Protein AF-A0A382RJP5-F1 (afdb_monomer_lite)

Secondary structure (DSSP, 8-state):
-HHHHHHT-SSEEEEP--HHHHHHHHHTT-S---HHHHHHHHH--EETTTEEEEEEEETTEEEEEEE---HHHHHHT---HHHHHHHHHHHHTT--HHHHHHHHHHHTT--

pLDDT: mean 91.59, std 6.39, range [63.31, 97.75]

Organism: NCBI:txid408172

Radius of gyration: 18.92 Å; chains: 1; bounding box: 41×28×48 Å

Structure (mmCIF, N/CA/C/O backbone):
data_AF-A0A382RJP5-F1
#
_entry.id   AF-A0A382RJP5-F1
#
loop_
_atom_site.group_PDB
_atom_site.id
_atom_site.type_symbol
_atom_site.label_atom_id
_atom_site.label_alt_id
_atom_site.label_comp_id
_atom_site.label_asym_id
_atom_site.label_entity_id
_atom_site.label_seq_id
_atom_site.pdbx_PDB_ins_code
_atom_site.Cartn_x
_atom_site.Cartn_y
_atom_site.Cartn_z
_atom_site.occupancy
_atom_site.B_iso_or_equiv
_atom_site.auth_seq_id
_atom_site.auth_comp_id
_atom_site.auth_asym_id
_atom_site.auth_atom_id
_atom_site.pdbx_PDB_model_num
ATOM 1 N N . THR A 1 1 ? 8.605 -1.442 21.366 1.00 63.31 1 THR A N 1
ATOM 2 C CA . THR A 1 1 ? 7.655 -2.498 20.938 1.00 63.31 1 THR A CA 1
ATOM 3 C C . THR A 1 1 ? 6.653 -1.892 19.969 1.00 63.31 1 THR A C 1
ATOM 5 O O . THR A 1 1 ? 6.350 -0.715 20.104 1.00 63.31 1 THR A O 1
ATOM 8 N N . GLY A 1 2 ? 6.127 -2.650 18.998 1.00 74.38 2 GLY A N 1
ATOM 9 C CA . GLY A 1 2 ? 5.172 -2.113 18.007 1.00 74.38 2 GLY A CA 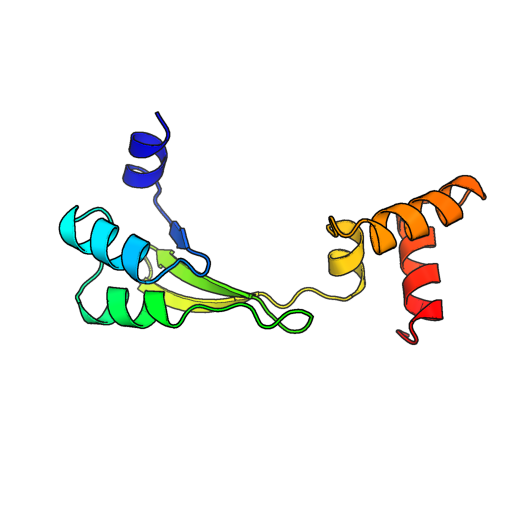1
ATOM 10 C C . GLY A 1 2 ? 3.864 -1.568 18.605 1.00 74.38 2 GLY A C 1
ATOM 11 O O . GLY A 1 2 ? 3.229 -0.702 18.016 1.00 74.38 2 GLY A O 1
ATOM 12 N N . LYS A 1 3 ? 3.499 -2.012 19.817 1.00 72.00 3 LYS A N 1
ATOM 13 C CA . LYS A 1 3 ? 2.306 -1.559 20.548 1.00 72.00 3 LYS A CA 1
ATOM 14 C C . LYS A 1 3 ? 2.317 -0.053 20.845 1.00 72.00 3 LYS A C 1
ATOM 16 O O . LYS A 1 3 ? 1.358 0.625 20.504 1.00 72.00 3 LYS A O 1
ATOM 21 N N . ALA A 1 4 ? 3.414 0.461 21.401 1.00 78.44 4 ALA A N 1
ATOM 22 C CA . ALA A 1 4 ? 3.527 1.880 21.742 1.00 78.44 4 ALA A CA 1
ATOM 23 C C . ALA A 1 4 ? 3.531 2.787 20.498 1.00 78.44 4 ALA A C 1
ATOM 25 O O . ALA A 1 4 ? 3.091 3.926 20.569 1.00 78.44 4 ALA A O 1
ATOM 26 N N . ILE A 1 5 ? 4.008 2.288 19.353 1.00 79.06 5 ILE A N 1
ATOM 27 C CA . ILE A 1 5 ? 3.999 3.045 18.092 1.00 79.06 5 ILE A CA 1
ATOM 28 C C . ILE A 1 5 ? 2.558 3.242 17.615 1.00 79.06 5 ILE A C 1
ATOM 30 O O . ILE A 1 5 ? 2.175 4.354 17.265 1.00 79.06 5 ILE A O 1
ATOM 34 N N . ALA A 1 6 ? 1.748 2.180 17.652 1.00 77.94 6 ALA A N 1
ATOM 35 C CA . ALA A 1 6 ? 0.346 2.261 17.264 1.00 77.94 6 ALA A CA 1
ATOM 36 C C . ALA A 1 6 ? -0.448 3.189 18.200 1.00 77.94 6 ALA A C 1
ATOM 38 O O . ALA A 1 6 ? -1.130 4.083 17.721 1.00 77.94 6 ALA A O 1
ATOM 39 N N . GLU A 1 7 ? -0.312 3.033 19.520 1.00 78.19 7 GLU A N 1
ATOM 40 C CA . GLU A 1 7 ? -1.080 3.814 20.508 1.00 78.19 7 GLU A CA 1
ATOM 41 C C . GLU A 1 7 ? -0.793 5.325 20.468 1.00 78.19 7 GLU A C 1
ATOM 43 O O . GLU A 1 7 ? -1.674 6.113 20.790 1.00 78.19 7 GLU A O 1
ATOM 48 N N . ASN A 1 8 ? 0.407 5.733 20.041 1.00 81.50 8 ASN A N 1
ATOM 49 C CA . ASN A 1 8 ? 0.803 7.145 19.958 1.00 81.50 8 ASN A CA 1
ATOM 50 C C . ASN A 1 8 ? 0.683 7.742 18.545 1.00 81.50 8 ASN A C 1
ATOM 52 O O . ASN A 1 8 ? 1.096 8.880 18.320 1.00 81.50 8 ASN A O 1
ATOM 56 N N . SER A 1 9 ? 0.177 6.988 17.568 1.00 86.38 9 SER A N 1
ATOM 57 C CA . SER A 1 9 ? 0.031 7.493 16.201 1.00 86.38 9 SER A CA 1
ATOM 58 C C . SER A 1 9 ? -1.160 8.447 16.104 1.00 86.38 9 SER A C 1
ATOM 60 O O . SER A 1 9 ? -2.293 8.042 16.348 1.00 86.38 9 SER A O 1
ATOM 62 N N . ALA A 1 10 ? -0.914 9.693 15.686 1.00 86.69 10 ALA A N 1
ATOM 63 C CA . ALA A 1 10 ? -1.966 10.698 15.489 1.00 86.69 10 ALA A CA 1
ATOM 64 C C . ALA A 1 10 ? -2.972 10.305 14.392 1.00 86.69 10 ALA A C 1
ATOM 66 O O . ALA A 1 10 ? -4.145 10.655 14.462 1.00 86.69 10 ALA A O 1
ATOM 67 N N . ASN A 1 11 ? -2.513 9.553 13.386 1.00 91.31 11 ASN A N 1
ATOM 68 C CA . ASN A 1 11 ? -3.346 9.039 12.307 1.00 91.31 11 ASN A CA 1
ATOM 69 C C . ASN A 1 11 ? -3.099 7.540 12.120 1.00 91.31 11 ASN A C 1
ATOM 71 O O . ASN A 1 11 ? -1.948 7.100 12.083 1.00 91.31 11 ASN A O 1
ATOM 75 N N . MET A 1 12 ? -4.167 6.765 11.939 1.00 92.44 12 MET A N 1
ATOM 76 C CA . MET A 1 12 ? -4.098 5.340 11.612 1.00 92.44 12 MET A CA 1
ATOM 77 C C . MET A 1 12 ? -4.693 5.073 10.231 1.00 92.44 12 MET A C 1
ATOM 79 O O . MET A 1 12 ? -5.760 5.578 9.890 1.00 92.44 12 MET A O 1
ATOM 83 N N . TYR A 1 13 ? -4.001 4.234 9.465 1.00 94.44 13 TYR A N 1
ATOM 84 C CA . TYR A 1 13 ? -4.363 3.827 8.110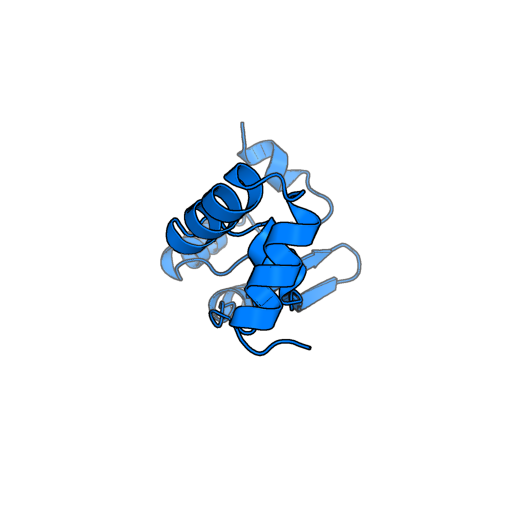 1.00 94.44 13 TYR A CA 1
ATOM 85 C C . TYR A 1 13 ? -4.429 2.302 8.087 1.00 94.44 13 TYR A C 1
ATOM 87 O O . TYR A 1 13 ? -3.400 1.626 8.056 1.00 94.44 13 TYR A O 1
ATOM 95 N N . LEU A 1 14 ? -5.636 1.753 8.184 1.00 93.88 14 LEU A N 1
ATOM 96 C CA . LEU A 1 14 ? -5.857 0.324 8.369 1.00 93.88 14 LEU A CA 1
ATOM 97 C C . LEU A 1 14 ? -6.302 -0.308 7.048 1.00 93.88 14 LEU A C 1
ATOM 99 O O . LEU A 1 14 ? -7.340 0.045 6.491 1.00 93.88 14 LEU A O 1
ATOM 103 N N . LEU A 1 15 ? -5.508 -1.256 6.555 1.00 94.50 15 LEU A N 1
ATOM 104 C CA . LEU A 1 15 ? -5.872 -2.108 5.422 1.00 94.50 15 LEU A CA 1
ATOM 105 C C . LEU A 1 15 ? -6.763 -3.260 5.892 1.00 94.50 15 LEU A C 1
ATOM 107 O O . LEU A 1 15 ? -6.771 -3.587 7.080 1.00 94.50 15 LEU A O 1
ATOM 111 N N . GLY A 1 16 ? -7.450 -3.916 4.956 1.00 92.31 16 GLY A N 1
ATOM 112 C CA . GLY A 1 16 ? -8.327 -5.052 5.248 1.00 92.31 16 GLY A CA 1
ATOM 113 C C . GLY A 1 16 ? -7.655 -6.113 6.126 1.00 92.31 16 GLY A C 1
ATOM 114 O O . GLY A 1 16 ? -6.556 -6.582 5.827 1.00 92.31 16 GLY A O 1
ATOM 115 N N . GLN A 1 17 ? -8.319 -6.473 7.224 1.00 92.19 17 GLN A N 1
ATOM 116 C CA . GLN A 1 17 ? -7.881 -7.495 8.177 1.00 92.19 17 GLN A CA 1
ATOM 117 C C . GLN A 1 17 ? -8.929 -8.605 8.268 1.00 92.19 17 GLN A C 1
ATOM 119 O O . GLN A 1 17 ? -10.101 -8.402 7.955 1.00 92.19 17 GLN A O 1
ATOM 124 N N . LYS A 1 18 ? -8.525 -9.781 8.756 1.00 93.69 18 LYS A N 1
ATOM 125 C CA . LYS A 1 18 ? -9.473 -10.859 9.063 1.00 93.69 18 LYS A CA 1
ATOM 126 C C . LYS A 1 18 ? -10.459 -10.416 10.148 1.00 93.69 18 LYS A C 1
ATOM 128 O O . LYS A 1 18 ? -10.072 -9.734 11.101 1.00 93.69 18 LYS A O 1
ATOM 133 N N . ALA A 1 19 ? -11.716 -10.844 10.039 1.00 91.94 19 ALA A N 1
ATOM 134 C CA . ALA A 1 19 ? -12.768 -10.466 10.983 1.00 91.94 19 ALA A CA 1
ATOM 135 C C . ALA A 1 19 ? -12.429 -10.868 12.429 1.00 91.94 19 ALA A C 1
ATOM 137 O O . ALA A 1 19 ? -12.712 -10.118 13.363 1.00 91.94 19 ALA A O 1
ATOM 138 N N . GLU A 1 20 ? -11.761 -12.008 12.627 1.00 92.81 20 GLU A N 1
ATOM 139 C CA . GLU A 1 20 ? -11.311 -12.476 13.940 1.00 92.81 20 GLU A CA 1
ATOM 140 C C . GLU A 1 20 ? -10.280 -11.524 14.558 1.00 92.81 20 GLU A C 1
ATOM 142 O O . GLU A 1 20 ? -10.360 -11.211 15.746 1.00 92.81 20 GLU A O 1
ATOM 147 N N . THR A 1 21 ? -9.352 -11.004 13.747 1.00 92.31 21 THR A N 1
ATOM 148 C CA . THR A 1 21 ? -8.363 -10.005 14.176 1.00 92.31 21 THR A CA 1
ATOM 149 C C . THR A 1 21 ? -9.049 -8.710 14.600 1.00 92.31 21 THR A C 1
ATOM 151 O O . THR A 1 21 ? -8.712 -8.143 15.637 1.00 92.31 21 THR A O 1
ATOM 154 N N . ILE A 1 22 ? -10.054 -8.266 13.844 1.00 92.19 22 ILE A N 1
ATOM 155 C CA . ILE A 1 22 ? -10.823 -7.056 14.160 1.00 92.19 22 ILE A CA 1
ATOM 156 C C . ILE A 1 22 ? -11.610 -7.237 15.466 1.00 92.19 22 ILE A C 1
ATOM 158 O O . ILE A 1 22 ? -11.602 -6.353 16.322 1.00 92.19 22 ILE A O 1
ATOM 162 N N . ASN A 1 23 ? -12.234 -8.399 15.668 1.00 92.44 23 ASN A N 1
ATOM 163 C CA . ASN A 1 23 ? -12.958 -8.709 16.902 1.00 92.44 23 ASN A CA 1
ATOM 164 C C . ASN A 1 23 ? -12.022 -8.769 18.124 1.00 92.44 23 ASN A C 1
ATOM 166 O O . ASN A 1 23 ? -12.389 -8.294 19.200 1.00 92.44 23 ASN A O 1
ATOM 170 N N . ALA A 1 24 ? -10.805 -9.299 17.965 1.00 91.00 24 ALA A N 1
ATOM 171 C CA . ALA A 1 24 ? -9.789 -9.268 19.016 1.00 91.00 24 ALA A CA 1
ATOM 172 C C . ALA A 1 24 ? -9.388 -7.824 19.367 1.00 91.00 24 ALA A C 1
ATOM 174 O O . ALA A 1 24 ? -9.399 -7.455 20.540 1.00 91.00 24 ALA A O 1
ATOM 175 N N . LEU A 1 25 ? -9.145 -6.974 18.361 1.00 88.19 25 LEU A N 1
ATOM 176 C CA . LEU A 1 25 ? -8.848 -5.548 18.560 1.00 88.19 25 LEU A CA 1
ATOM 177 C C . LEU A 1 25 ? -9.998 -4.789 19.242 1.00 88.19 25 LEU A C 1
ATOM 179 O O . LEU A 1 25 ? -9.732 -3.892 20.043 1.00 88.19 25 LEU A O 1
ATOM 183 N N . LYS A 1 26 ? -11.258 -5.153 18.949 1.00 90.06 26 LYS A N 1
ATOM 184 C CA . LYS A 1 26 ? -12.458 -4.627 19.630 1.00 90.06 26 LYS A CA 1
ATOM 185 C C . LYS A 1 26 ? -12.465 -5.002 21.107 1.00 90.06 26 LYS A C 1
ATOM 187 O O . LYS A 1 26 ? -12.659 -4.137 21.953 1.00 90.06 26 LYS A O 1
ATOM 192 N N . LYS A 1 27 ? -12.199 -6.270 21.428 1.00 88.94 27 LYS A N 1
ATOM 193 C CA . LYS A 1 27 ? -12.149 -6.756 22.815 1.00 88.94 27 LYS A CA 1
ATOM 194 C C . LYS A 1 27 ? -11.011 -6.122 23.618 1.00 88.94 27 LYS A C 1
ATOM 196 O O . LYS A 1 27 ? -11.184 -5.842 24.798 1.00 88.94 27 LYS A O 1
ATOM 201 N N . GLU A 1 28 ? -9.860 -5.905 22.987 1.00 86.25 28 GLU A N 1
ATOM 202 C CA . GLU A 1 28 ? -8.700 -5.268 23.619 1.00 86.25 28 GLU A CA 1
ATOM 203 C C . GLU A 1 28 ? -8.845 -3.739 23.747 1.00 86.25 28 GLU A C 1
ATOM 205 O O . GLU A 1 28 ? -8.011 -3.115 24.398 1.00 86.25 28 GLU A O 1
ATOM 210 N N . GLY A 1 29 ? -9.869 -3.128 23.134 1.00 82.00 29 GLY A N 1
ATOM 211 C CA . GLY A 1 29 ? -10.094 -1.679 23.179 1.00 82.00 29 GLY A CA 1
ATOM 212 C C . GLY A 1 29 ? -8.972 -0.868 22.524 1.00 82.00 29 GLY A C 1
ATOM 213 O O . GLY A 1 29 ? -8.668 0.236 22.963 1.00 82.00 29 GLY A O 1
ATOM 214 N N . ARG A 1 30 ? -8.305 -1.433 21.509 1.00 79.50 30 ARG A N 1
ATOM 215 C CA . ARG A 1 30 ? -7.053 -0.874 20.958 1.00 79.50 30 ARG A CA 1
ATOM 216 C C . ARG A 1 30 ? -7.232 0.155 19.857 1.00 79.50 30 ARG A C 1
ATOM 218 O O . ARG A 1 30 ? -6.248 0.771 19.460 1.00 79.50 30 ARG A O 1
ATOM 225 N N . LEU A 1 31 ? -8.448 0.313 19.349 1.00 84.38 31 LEU A N 1
ATOM 226 C CA . LEU A 1 31 ? -8.773 1.342 18.371 1.00 84.38 31 LEU A CA 1
ATOM 227 C C . LEU A 1 31 ? -9.836 2.262 18.974 1.00 84.38 31 LEU A C 1
ATOM 229 O O . LEU A 1 31 ? -10.783 1.761 19.584 1.00 84.38 31 LEU A O 1
ATOM 233 N N . PRO A 1 32 ? -9.721 3.587 18.790 1.00 84.75 32 PRO A N 1
ATOM 234 C CA . PRO A 1 32 ? -10.712 4.549 19.261 1.00 84.75 32 PRO A CA 1
ATOM 235 C C . PRO A 1 32 ? -11.943 4.552 18.334 1.00 84.75 32 PRO A C 1
ATOM 237 O O . PRO A 1 32 ? -12.271 5.556 17.710 1.00 84.75 32 PRO A O 1
ATOM 240 N N . LEU A 1 33 ? -12.603 3.400 18.189 1.00 86.81 33 LEU A N 1
ATOM 241 C CA . LEU A 1 33 ? -13.750 3.196 17.304 1.00 86.81 33 LEU A CA 1
ATOM 242 C C . LEU A 1 33 ? -14.994 2.799 18.099 1.00 86.81 33 LEU A C 1
ATOM 244 O O . LEU A 1 33 ? -14.938 1.969 19.004 1.00 86.81 33 LEU A O 1
ATOM 248 N N . GLY A 1 34 ? -16.142 3.350 17.705 1.00 88.38 34 GLY A N 1
ATOM 249 C CA . GLY A 1 34 ? -17.445 2.830 18.117 1.00 88.38 34 GLY A CA 1
ATOM 250 C C . GLY A 1 34 ? -17.782 1.513 17.411 1.00 88.38 34 GLY A C 1
ATOM 251 O O . GLY A 1 34 ? -17.093 1.088 16.482 1.00 88.38 34 GLY A O 1
ATOM 252 N N . GLU A 1 35 ? -18.884 0.878 17.809 1.00 88.25 35 GLU A N 1
ATOM 253 C CA . GLU A 1 35 ? -19.311 -0.415 17.256 1.00 88.25 35 GLU A CA 1
ATOM 254 C C . GLU A 1 35 ? -19.460 -0.402 15.728 1.00 88.25 35 GLU A C 1
ATOM 256 O O . GLU A 1 35 ? -18.899 -1.265 15.057 1.00 88.25 35 GLU A O 1
ATOM 261 N N . GLY A 1 36 ? -20.110 0.625 15.172 1.00 90.19 36 GLY A N 1
ATOM 262 C CA . GLY A 1 36 ? -20.238 0.776 13.720 1.00 90.19 36 GLY A CA 1
ATOM 263 C C . GLY A 1 36 ? -18.892 0.911 13.001 1.00 90.19 36 GLY A C 1
ATOM 264 O O . GLY A 1 36 ? -18.733 0.383 11.907 1.00 90.19 36 GLY A O 1
ATOM 265 N N . GLY A 1 37 ? -17.892 1.546 13.626 1.00 91.88 37 GLY A N 1
ATOM 266 C CA . GLY A 1 37 ? -16.549 1.686 13.052 1.00 91.88 37 GLY A CA 1
ATOM 267 C C . GLY A 1 37 ? -15.840 0.342 12.884 1.00 91.88 37 GLY A C 1
ATOM 268 O O . GLY A 1 37 ? -15.210 0.101 11.857 1.00 91.88 37 GLY A O 1
ATOM 269 N N . TYR A 1 38 ? -16.000 -0.566 13.852 1.00 93.62 38 TYR A N 1
ATOM 270 C CA . TYR A 1 38 ? -15.488 -1.933 13.736 1.00 93.62 38 TYR A CA 1
ATOM 271 C C . TYR A 1 38 ? -16.196 -2.733 12.639 1.00 93.62 38 TYR A C 1
ATOM 273 O O . TYR A 1 38 ? -15.537 -3.505 11.945 1.00 93.62 38 TYR A O 1
ATOM 281 N N . GLU A 1 39 ? -17.506 -2.549 12.454 1.00 94.38 39 GLU A N 1
ATOM 282 C CA . GLU A 1 39 ? -18.232 -3.207 11.360 1.00 94.38 39 GLU A CA 1
ATOM 283 C C . GLU A 1 39 ? -17.802 -2.673 9.988 1.00 94.38 39 GLU A C 1
ATOM 285 O O . GLU A 1 39 ? -17.548 -3.469 9.089 1.00 94.38 39 GLU A O 1
ATOM 290 N N . TYR A 1 40 ? -17.594 -1.361 9.839 1.00 94.38 40 TYR A N 1
ATOM 291 C CA . TYR A 1 40 ? -17.012 -0.796 8.617 1.00 94.38 40 TYR A CA 1
ATOM 292 C C . TYR A 1 40 ? -15.587 -1.296 8.361 1.00 94.38 40 TYR A C 1
ATOM 294 O O . TYR A 1 40 ? -15.244 -1.631 7.232 1.00 94.38 40 TYR A O 1
ATOM 302 N N . LEU A 1 41 ? -14.746 -1.413 9.392 1.00 94.88 41 LEU A N 1
ATOM 303 C CA . LEU A 1 41 ? -13.393 -1.947 9.222 1.00 94.88 41 LEU A CA 1
ATOM 304 C C . LEU A 1 41 ? -13.402 -3.384 8.666 1.00 94.88 41 LEU A C 1
ATOM 306 O O . LEU A 1 41 ? -12.509 -3.745 7.902 1.00 94.88 41 LEU A O 1
ATOM 310 N N . LYS A 1 42 ? -14.423 -4.193 8.988 1.00 95.25 42 LYS A N 1
ATOM 311 C CA . LYS A 1 42 ? -14.585 -5.548 8.428 1.00 95.25 42 LYS A CA 1
ATOM 312 C C . LYS A 1 42 ? -14.929 -5.552 6.938 1.00 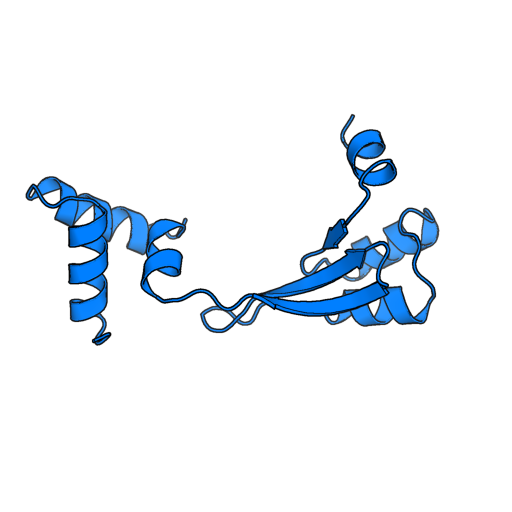95.25 42 LYS A C 1
ATOM 314 O O . LYS A 1 42 ? -14.702 -6.569 6.290 1.00 95.25 42 LYS A O 1
ATOM 319 N N . THR A 1 43 ? -15.466 -4.460 6.388 1.00 95.94 43 THR A N 1
ATOM 320 C CA . THR A 1 43 ? -15.809 -4.377 4.957 1.00 95.94 43 THR A CA 1
ATOM 321 C C . THR A 1 43 ? -14.636 -3.945 4.082 1.00 95.94 43 THR A C 1
ATOM 323 O O . THR A 1 43 ? -14.719 -4.059 2.860 1.00 95.94 43 THR A O 1
ATOM 326 N N . VAL A 1 44 ? -13.556 -3.436 4.681 1.00 97.44 44 VAL A N 1
ATOM 327 C CA . VAL A 1 44 ? -12.378 -2.939 3.960 1.00 97.44 44 VAL A CA 1
ATOM 328 C C . VAL A 1 44 ? -11.731 -4.078 3.187 1.00 97.44 44 VAL A C 1
ATOM 330 O O . VAL A 1 44 ? -11.271 -5.064 3.767 1.00 97.44 44 VAL A O 1
ATOM 333 N N . HIS A 1 45 ? -11.650 -3.925 1.870 1.00 95.62 45 HIS A N 1
ATOM 334 C CA . HIS A 1 45 ? -11.096 -4.946 0.991 1.00 95.62 45 HIS A CA 1
ATOM 335 C C . HIS A 1 45 ? -10.212 -4.345 -0.104 1.00 95.62 45 HIS A C 1
ATOM 337 O O . HIS A 1 45 ? -10.165 -3.142 -0.349 1.00 95.62 45 HIS A O 1
ATOM 343 N N . THR A 1 46 ? -9.459 -5.211 -0.774 1.00 94.25 46 THR A N 1
ATOM 344 C CA . THR A 1 46 ? -8.711 -4.849 -1.979 1.00 94.25 46 THR A CA 1
ATOM 345 C C . THR A 1 46 ? -9.325 -5.567 -3.164 1.00 94.25 46 THR A C 1
ATOM 347 O O . THR A 1 46 ? -9.493 -6.785 -3.130 1.00 94.25 46 THR A O 1
ATOM 350 N N . VAL A 1 47 ? -9.618 -4.815 -4.221 1.00 92.62 47 VAL A N 1
ATOM 351 C CA . VAL A 1 47 ? -9.964 -5.369 -5.528 1.00 92.62 47 VAL A CA 1
ATOM 352 C C . VAL A 1 47 ? -8.693 -5.352 -6.364 1.00 92.62 47 VAL A C 1
ATOM 354 O O . VAL A 1 47 ? -8.268 -4.303 -6.856 1.00 92.62 47 VAL A O 1
ATOM 357 N N . THR A 1 48 ? -8.048 -6.514 -6.481 1.00 85.06 48 THR A N 1
ATOM 358 C CA . THR A 1 48 ? -6.761 -6.659 -7.169 1.00 85.06 48 THR A CA 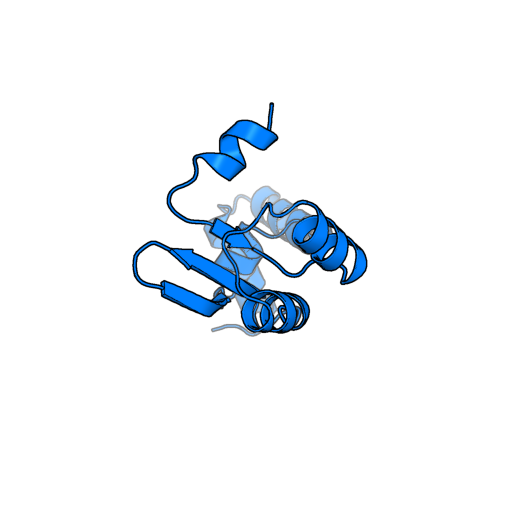1
ATOM 359 C C . THR A 1 48 ? -6.813 -6.054 -8.570 1.00 85.06 48 THR A C 1
ATOM 361 O O . THR A 1 48 ? -7.694 -6.366 -9.364 1.00 85.06 48 THR A O 1
ATOM 364 N N . GLY A 1 49 ? -5.860 -5.170 -8.866 1.00 82.69 49 GLY A N 1
ATOM 365 C CA . GLY A 1 49 ? -5.772 -4.475 -10.151 1.00 82.69 49 GLY A CA 1
ATOM 366 C C . GLY A 1 49 ? -6.616 -3.202 -10.252 1.00 82.69 49 GLY A C 1
ATOM 367 O O . GLY A 1 49 ? -6.305 -2.367 -11.099 1.00 82.69 49 GLY A O 1
ATOM 368 N N . VAL A 1 50 ? -7.591 -2.985 -9.363 1.00 89.75 50 VAL A N 1
ATOM 369 C CA . VAL A 1 50 ? -8.488 -1.819 -9.403 1.00 89.75 50 VAL A CA 1
ATOM 370 C C . VAL A 1 50 ? -8.133 -0.818 -8.301 1.00 89.75 50 VAL A C 1
ATOM 372 O O . VAL A 1 50 ? -7.597 0.246 -8.607 1.00 89.75 50 VAL A O 1
ATOM 375 N N . TYR A 1 51 ? -8.364 -1.165 -7.031 1.00 93.88 51 TYR A N 1
ATOM 376 C CA . TYR A 1 51 ? -8.091 -0.303 -5.875 1.00 93.88 51 TYR A CA 1
ATOM 377 C C . TYR A 1 51 ? -7.851 -1.107 -4.591 1.00 93.88 51 TYR A C 1
ATOM 379 O O . TYR A 1 51 ? -8.297 -2.250 -4.461 1.00 93.88 51 TYR A O 1
ATOM 387 N N . SER A 1 52 ? -7.223 -0.468 -3.604 1.00 93.75 52 SER A N 1
ATOM 388 C CA . SER A 1 52 ? -7.195 -0.933 -2.212 1.00 93.75 52 SER A CA 1
ATOM 389 C C . SER A 1 52 ? -7.989 0.021 -1.331 1.00 93.75 52 SER A C 1
ATOM 391 O O . SER A 1 52 ? -7.755 1.226 -1.375 1.00 93.75 52 SER A O 1
ATOM 393 N N . GLU A 1 53 ? -8.919 -0.490 -0.529 1.00 97.56 53 GLU A N 1
ATOM 394 C CA . GLU A 1 53 ? -9.568 0.328 0.495 1.00 97.56 53 GLU A CA 1
ATOM 395 C C . GLU A 1 53 ? -8.672 0.488 1.724 1.00 97.56 53 GLU A C 1
ATOM 397 O O . GLU A 1 53 ? -7.952 -0.431 2.126 1.00 97.56 53 GLU A O 1
ATOM 402 N N . ILE A 1 54 ? -8.739 1.675 2.318 1.00 97.56 54 ILE A N 1
ATOM 403 C CA . ILE A 1 54 ? -8.027 2.047 3.535 1.00 97.56 54 ILE A CA 1
ATOM 404 C C . ILE A 1 54 ? -9.038 2.680 4.480 1.00 97.56 54 ILE A C 1
ATOM 406 O O . ILE A 1 54 ? -9.743 3.617 4.099 1.00 97.56 54 ILE A O 1
ATOM 410 N N . PHE A 1 55 ? -9.101 2.173 5.707 1.00 96.88 55 PHE A N 1
ATOM 411 C CA . PHE A 1 55 ? -9.850 2.804 6.783 1.00 96.88 55 PHE A CA 1
ATOM 412 C C . PHE A 1 55 ? -8.957 3.812 7.498 1.00 96.88 55 PHE A C 1
ATOM 414 O O . PHE A 1 55 ? -7.902 3.457 8.029 1.00 96.88 55 PHE A O 1
ATOM 421 N N . PHE A 1 56 ? -9.388 5.064 7.520 1.00 95.50 56 PHE A N 1
ATOM 422 C CA . PHE A 1 56 ? -8.670 6.164 8.139 1.00 95.50 56 PHE A CA 1
ATOM 423 C C . PHE A 1 56 ? -9.240 6.451 9.519 1.00 95.50 56 PHE A C 1
ATOM 425 O O . PHE A 1 56 ? -10.456 6.536 9.694 1.00 95.50 56 PHE A O 1
ATOM 432 N N . ILE A 1 57 ? -8.351 6.651 10.484 1.00 93.12 57 ILE A N 1
ATOM 433 C CA . ILE A 1 57 ? -8.661 7.257 11.775 1.00 93.12 57 ILE A CA 1
ATOM 434 C C . ILE A 1 57 ? -7.756 8.468 11.899 1.00 93.12 57 ILE A C 1
ATOM 436 O O . ILE A 1 57 ? -6.537 8.320 11.942 1.00 93.12 57 ILE A O 1
ATOM 440 N N . THR A 1 58 ? -8.349 9.654 11.906 1.00 92.81 58 THR A N 1
ATOM 441 C CA . THR A 1 58 ? -7.632 10.931 11.969 1.00 92.81 58 THR A CA 1
ATOM 442 C C . THR A 1 58 ? -8.353 11.876 12.922 1.00 92.81 58 THR A C 1
ATOM 444 O O . THR A 1 58 ? -9.521 11.654 13.249 1.00 92.81 58 THR A O 1
ATOM 447 N N . GLU A 1 59 ? -7.705 12.972 13.314 1.00 88.81 59 GLU A N 1
ATOM 448 C CA . GLU A 1 59 ? -8.349 14.031 14.110 1.00 88.81 59 GLU A CA 1
ATOM 449 C C . GLU A 1 59 ? -9.547 14.677 13.394 1.00 88.81 59 GLU A C 1
ATOM 451 O O . GLU A 1 59 ? -10.473 15.160 14.041 1.00 88.81 59 GLU A O 1
ATOM 456 N N . MET A 1 60 ? -9.566 14.653 12.056 1.00 89.94 60 MET A N 1
ATOM 457 C CA . MET A 1 60 ? -10.663 15.204 11.251 1.00 89.94 60 MET A CA 1
ATOM 458 C C . MET A 1 60 ? -11.845 14.238 11.092 1.00 89.94 60 MET A C 1
ATOM 460 O O . MET A 1 60 ? -12.887 14.627 10.564 1.00 89.94 60 MET A O 1
ATOM 464 N N . GLY A 1 61 ? -11.700 12.983 11.522 1.00 89.75 61 GLY A N 1
ATOM 465 C CA . GLY A 1 61 ? -12.747 11.974 11.441 1.00 89.75 61 GLY A CA 1
ATOM 466 C C . GLY A 1 61 ? -12.254 10.609 10.975 1.00 89.75 61 GLY A C 1
ATOM 467 O O . GLY A 1 61 ? -11.053 10.347 10.838 1.00 89.75 61 GLY A O 1
ATOM 468 N N . THR A 1 62 ? -13.226 9.728 10.735 1.00 93.25 62 THR A N 1
ATOM 469 C CA . THR A 1 62 ? -12.997 8.344 10.306 1.00 93.25 62 THR A CA 1
ATOM 470 C C . THR A 1 62 ? -13.776 8.028 9.036 1.00 93.25 62 THR A C 1
ATOM 472 O O . THR A 1 62 ? -14.856 8.578 8.820 1.00 93.25 62 THR A O 1
ATOM 475 N N . GLY A 1 63 ? -13.241 7.147 8.193 1.00 94.62 63 GLY A N 1
ATOM 476 C CA . GLY A 1 63 ? -13.906 6.751 6.953 1.00 94.62 63 GLY A CA 1
ATOM 477 C C . GLY A 1 63 ? -13.100 5.758 6.128 1.00 94.62 63 GLY A C 1
ATOM 478 O O . GLY A 1 63 ? -11.970 5.425 6.475 1.00 94.62 63 GLY A O 1
ATOM 479 N N . ILE A 1 64 ? -13.684 5.296 5.022 1.00 96.94 64 ILE A N 1
ATOM 480 C CA . ILE A 1 64 ? -13.027 4.409 4.056 1.00 96.94 64 ILE A CA 1
ATOM 481 C C . ILE A 1 64 ? -12.780 5.189 2.771 1.00 96.94 64 ILE A C 1
ATOM 483 O O . ILE A 1 64 ? -13.693 5.812 2.234 1.00 96.94 64 ILE A O 1
ATOM 487 N N . GLY A 1 65 ? -11.561 5.119 2.251 1.00 96.56 65 GLY A N 1
ATOM 488 C CA . GLY A 1 65 ? -11.241 5.623 0.917 1.00 96.56 65 GLY A CA 1
ATOM 489 C C . GLY A 1 65 ? -10.492 4.595 0.097 1.00 96.56 65 GLY A C 1
ATOM 490 O O . GLY A 1 65 ? -10.010 3.587 0.610 1.00 96.56 65 GLY A O 1
ATOM 491 N N . ARG A 1 66 ? -10.426 4.854 -1.207 1.00 96.75 66 ARG A N 1
ATOM 492 C CA . ARG A 1 66 ? -9.842 3.950 -2.195 1.00 96.75 66 ARG A CA 1
ATOM 493 C C . ARG A 1 66 ? -8.526 4.517 -2.695 1.00 96.75 66 ARG A C 1
ATOM 495 O O . ARG A 1 66 ? -8.499 5.588 -3.294 1.00 96.75 66 ARG A O 1
ATOM 502 N N . LEU A 1 67 ? -7.452 3.770 -2.480 1.00 94.19 67 LEU A N 1
ATOM 503 C CA . LEU A 1 67 ? -6.167 4.011 -3.109 1.00 94.19 67 LEU A CA 1
ATOM 504 C C . LEU A 1 67 ? -6.189 3.399 -4.512 1.00 94.19 67 LEU A C 1
ATOM 506 O O . LEU A 1 67 ? -6.179 2.175 -4.671 1.00 94.19 67 LEU A O 1
ATOM 510 N N . ILE A 1 68 ? -6.228 4.268 -5.519 1.00 94.00 68 ILE A N 1
ATOM 511 C CA . ILE A 1 68 ? -6.086 3.910 -6.929 1.00 94.00 68 ILE A CA 1
ATOM 512 C C . ILE A 1 68 ? -4.682 4.327 -7.350 1.00 94.00 68 ILE A C 1
ATOM 514 O O . ILE A 1 68 ? -4.312 5.490 -7.227 1.00 94.00 68 ILE A O 1
ATOM 518 N N . VAL A 1 69 ? -3.908 3.359 -7.829 1.00 90.75 69 VAL A N 1
ATOM 519 C CA . VAL A 1 69 ? -2.537 3.571 -8.299 1.00 90.75 69 VAL A CA 1
ATOM 520 C C . VAL A 1 69 ? -2.536 3.446 -9.817 1.00 90.75 69 VAL A C 1
ATOM 522 O O . VAL A 1 69 ? -3.136 2.509 -10.362 1.00 90.75 69 VAL A O 1
ATOM 525 N N . ASP A 1 70 ? -1.890 4.383 -10.501 1.00 92.31 70 ASP A N 1
ATOM 526 C CA . ASP A 1 70 ? -1.732 4.329 -11.949 1.00 92.31 70 ASP A CA 1
ATOM 527 C C . ASP A 1 70 ? -0.854 3.131 -12.376 1.00 92.31 70 ASP A C 1
ATOM 529 O O . ASP A 1 70 ? -0.117 2.558 -11.563 1.00 92.31 70 ASP A O 1
ATOM 533 N N . PRO A 1 71 ? -0.938 2.706 -13.647 1.00 92.50 71 PRO A N 1
ATOM 534 C CA . PRO A 1 71 ? -0.220 1.531 -14.136 1.00 92.50 71 PRO A CA 1
ATOM 535 C C . PRO A 1 71 ? 1.302 1.595 -13.942 1.00 92.50 71 PRO A C 1
ATOM 537 O O . PRO A 1 71 ? 1.919 0.569 -13.648 1.00 92.50 71 PRO A O 1
ATOM 540 N N . PHE A 1 72 ? 1.904 2.783 -14.054 1.00 94.88 72 PHE A N 1
ATOM 541 C CA . PHE A 1 72 ? 3.345 2.960 -13.890 1.00 94.88 72 PHE A CA 1
ATOM 542 C C . PHE A 1 72 ? 3.765 2.706 -12.446 1.00 94.88 72 PHE A C 1
ATOM 544 O O . PHE A 1 72 ? 4.614 1.850 -12.191 1.00 94.88 72 PHE A O 1
ATOM 551 N N . HIS A 1 73 ? 3.129 3.373 -11.482 1.00 93.00 73 HIS A N 1
ATOM 552 C CA . HIS A 1 73 ? 3.455 3.175 -10.069 1.00 93.00 73 HIS A CA 1
ATOM 553 C C . HIS A 1 73 ? 3.090 1.768 -9.578 1.00 93.00 73 HIS A C 1
ATOM 555 O O . HIS A 1 73 ? 3.783 1.224 -8.716 1.00 93.00 73 HIS A O 1
ATOM 561 N N . LYS A 1 74 ? 2.063 1.128 -10.162 1.00 91.06 74 LYS A N 1
ATOM 562 C CA . LYS A 1 74 ? 1.761 -0.291 -9.904 1.00 91.06 74 LYS A CA 1
ATOM 563 C C . LYS A 1 74 ? 2.944 -1.193 -10.243 1.00 91.06 74 LYS A C 1
ATOM 565 O O . LYS A 1 74 ? 3.259 -2.075 -9.453 1.00 91.06 74 LYS A O 1
ATOM 570 N N . LEU A 1 75 ? 3.595 -0.976 -11.386 1.00 93.50 75 LEU A N 1
ATOM 571 C CA . LEU A 1 75 ? 4.778 -1.737 -11.794 1.00 93.50 75 LEU A CA 1
ATOM 572 C C . LEU A 1 75 ? 6.016 -1.369 -10.978 1.00 93.50 75 LEU A C 1
ATOM 574 O O . LEU A 1 75 ? 6.751 -2.262 -10.562 1.00 93.50 75 LEU A O 1
ATOM 578 N N . LEU A 1 76 ? 6.212 -0.077 -10.706 1.00 94.50 76 LEU A N 1
ATOM 579 C CA . LEU A 1 76 ? 7.354 0.422 -9.940 1.00 94.50 76 LEU A CA 1
ATOM 580 C C . LEU A 1 76 ? 7.428 -0.190 -8.534 1.00 94.50 76 LEU A C 1
ATOM 582 O O . LEU A 1 76 ? 8.515 -0.521 -8.066 1.00 94.50 76 LEU A O 1
ATOM 586 N N . TYR A 1 77 ? 6.277 -0.358 -7.878 1.00 91.50 77 TYR A N 1
ATOM 587 C CA . TYR A 1 77 ? 6.177 -0.925 -6.530 1.00 91.50 77 TYR A CA 1
ATOM 588 C C . TYR A 1 77 ? 5.730 -2.394 -6.506 1.00 91.50 77 TYR A C 1
ATOM 590 O O . TYR A 1 77 ? 5.442 -2.929 -5.432 1.00 91.50 77 TYR A O 1
ATOM 598 N N . SER A 1 78 ? 5.656 -3.065 -7.660 1.00 90.75 78 SER A N 1
ATOM 599 C CA . SER A 1 78 ? 5.213 -4.459 -7.713 1.00 90.75 78 SER A CA 1
ATOM 600 C C . SER A 1 78 ? 6.232 -5.390 -7.060 1.00 90.75 78 SER A C 1
ATOM 602 O O . SER A 1 78 ? 7.428 -5.344 -7.341 1.00 90.75 78 SER A O 1
ATOM 604 N N . SER A 1 79 ? 5.738 -6.302 -6.227 1.00 91.50 79 SER A N 1
ATOM 605 C CA . SER A 1 79 ? 6.501 -7.435 -5.695 1.00 91.50 79 SER A CA 1
ATOM 606 C C . SER A 1 79 ? 6.210 -8.745 -6.437 1.00 91.50 79 SER A C 1
ATOM 608 O O . SER A 1 79 ? 6.731 -9.798 -6.063 1.00 91.50 79 SER A O 1
ATOM 610 N N . ARG A 1 80 ? 5.385 -8.714 -7.496 1.00 92.19 80 ARG A N 1
ATOM 611 C CA . ARG A 1 80 ? 5.101 -9.898 -8.316 1.00 92.19 80 ARG A CA 1
ATOM 612 C C . ARG A 1 80 ? 6.366 -10.309 -9.062 1.00 92.19 80 ARG A C 1
ATOM 614 O O . ARG A 1 80 ? 6.947 -9.511 -9.792 1.00 92.19 80 ARG A O 1
ATOM 621 N N . ALA A 1 81 ? 6.750 -11.578 -8.935 1.00 95.69 81 ALA A N 1
ATOM 622 C CA . ALA A 1 81 ? 7.962 -12.108 -9.562 1.00 95.69 81 ALA A CA 1
ATOM 623 C C . ALA A 1 81 ? 7.998 -11.882 -11.086 1.00 95.69 81 ALA A C 1
ATOM 625 O O . ALA A 1 81 ? 9.057 -11.595 -11.639 1.00 95.69 81 ALA A O 1
ATOM 626 N N . GLU A 1 82 ? 6.843 -11.969 -11.749 1.00 95.38 82 GLU A N 1
ATOM 627 C CA . GLU A 1 82 ? 6.685 -11.708 -13.185 1.00 95.38 82 GLU A CA 1
ATOM 628 C C . GLU A 1 82 ? 7.052 -10.265 -13.561 1.00 95.38 82 GLU A C 1
ATOM 630 O O . GLU A 1 82 ? 7.859 -10.062 -14.466 1.00 95.38 82 GLU A O 1
ATOM 635 N N . ASP A 1 83 ? 6.515 -9.271 -12.841 1.00 94.94 83 ASP A N 1
ATOM 636 C CA . ASP A 1 83 ? 6.780 -7.849 -13.097 1.00 94.94 83 ASP A CA 1
ATOM 637 C C . ASP A 1 83 ? 8.252 -7.518 -12.820 1.00 94.94 83 ASP A C 1
ATOM 639 O O . ASP A 1 83 ? 8.934 -6.920 -13.653 1.00 94.94 83 ASP A O 1
ATOM 643 N N . VAL A 1 84 ? 8.771 -7.988 -11.680 1.00 96.38 84 VAL A N 1
ATOM 644 C CA . VAL A 1 84 ? 10.170 -7.781 -11.283 1.00 96.38 84 VAL A CA 1
ATOM 645 C C . VAL A 1 84 ? 11.122 -8.391 -12.313 1.00 96.38 84 VAL A C 1
ATOM 647 O O . VAL A 1 84 ? 12.111 -7.762 -12.697 1.00 96.38 84 VAL A O 1
ATOM 650 N N . ASN A 1 85 ? 10.840 -9.606 -12.793 1.00 97.50 85 ASN A N 1
ATOM 651 C CA . ASN A 1 85 ? 11.665 -10.246 -13.811 1.00 97.50 85 ASN A CA 1
ATOM 652 C C . ASN A 1 85 ? 11.564 -9.522 -15.159 1.00 97.50 85 ASN A C 1
ATOM 654 O O . ASN A 1 85 ? 12.600 -9.301 -15.778 1.00 97.50 85 ASN A O 1
ATOM 658 N N . ALA A 1 86 ? 10.371 -9.113 -15.600 1.00 96.94 86 ALA A N 1
ATOM 659 C CA . ALA A 1 86 ? 10.194 -8.381 -16.856 1.00 96.94 86 ALA A CA 1
ATOM 660 C C . ALA A 1 86 ? 11.015 -7.078 -16.876 1.00 96.94 86 ALA A C 1
ATOM 662 O O . ALA A 1 86 ? 11.828 -6.870 -17.781 1.00 96.94 86 ALA A O 1
ATOM 663 N N . ILE A 1 87 ? 10.912 -6.268 -15.816 1.00 97.25 87 ILE A N 1
ATOM 664 C CA . ILE A 1 87 ? 11.705 -5.038 -15.652 1.00 97.25 87 ILE A CA 1
ATOM 665 C C . ILE A 1 87 ? 13.205 -5.367 -15.623 1.00 97.25 87 ILE A C 1
ATOM 667 O O . ILE A 1 87 ? 14.015 -4.693 -16.264 1.00 97.25 87 ILE A O 1
ATOM 671 N N . LYS A 1 88 ? 13.607 -6.444 -14.936 1.00 97.31 88 LYS A N 1
ATOM 672 C CA . LYS A 1 88 ? 15.007 -6.889 -14.891 1.00 97.31 88 LYS A CA 1
ATOM 673 C C . LYS A 1 88 ? 15.551 -7.306 -16.262 1.00 97.31 88 LYS A C 1
ATOM 675 O O . LYS A 1 88 ? 16.721 -7.066 -16.548 1.00 97.31 88 LYS A O 1
ATOM 680 N N . GLN A 1 89 ? 14.744 -7.933 -17.117 1.00 97.56 89 GLN A N 1
ATOM 681 C CA . GLN A 1 89 ? 15.185 -8.304 -18.466 1.00 97.56 89 GLN A CA 1
ATOM 682 C C . GLN A 1 89 ? 15.363 -7.076 -19.360 1.00 97.56 89 GLN A C 1
ATOM 684 O O . GLN A 1 89 ? 16.333 -7.013 -20.110 1.00 97.56 89 GLN A O 1
ATOM 689 N N . LEU A 1 90 ? 14.470 -6.090 -19.265 1.00 97.00 90 LEU A N 1
ATOM 690 C CA . LEU A 1 90 ? 14.570 -4.847 -20.034 1.00 97.00 90 LEU A CA 1
ATOM 691 C C . LEU A 1 90 ? 15.751 -3.986 -19.572 1.00 97.00 90 LEU A C 1
ATOM 693 O O . LEU A 1 90 ? 16.544 -3.532 -20.394 1.00 97.00 90 LEU A O 1
ATOM 697 N N . THR A 1 91 ? 15.951 -3.852 -18.262 1.00 97.25 91 THR A N 1
ATOM 698 C CA . THR A 1 91 ? 17.108 -3.123 -17.710 1.00 97.25 91 THR A CA 1
ATOM 699 C C . THR A 1 91 ? 18.446 -3.778 -18.070 1.00 97.25 91 THR A C 1
ATOM 701 O O . THR A 1 91 ? 19.421 -3.080 -18.338 1.00 97.25 91 THR A O 1
ATOM 704 N N . ARG A 1 92 ? 18.510 -5.114 -18.199 1.00 97.31 92 ARG A N 1
ATOM 705 C CA . ARG A 1 92 ? 19.699 -5.821 -18.726 1.00 97.31 92 ARG A CA 1
ATOM 706 C C . ARG A 1 92 ? 20.042 -5.468 -20.174 1.00 97.31 92 ARG A C 1
ATOM 708 O O . ARG A 1 92 ? 21.191 -5.642 -20.565 1.00 97.31 92 ARG A O 1
ATOM 715 N N . LYS A 1 93 ? 19.079 -4.973 -20.957 1.00 96.12 93 LYS A N 1
ATOM 716 C CA . LYS A 1 93 ? 19.306 -4.459 -22.317 1.00 96.12 93 LYS A CA 1
ATOM 717 C C . LYS A 1 93 ? 19.800 -3.004 -22.328 1.00 96.12 93 LYS A C 1
ATOM 719 O O . LYS A 1 93 ? 19.976 -2.442 -23.401 1.00 96.12 93 LYS A O 1
ATOM 724 N N . GLY A 1 94 ? 20.028 -2.402 -21.157 1.00 97.00 94 GLY A N 1
ATOM 725 C CA . GLY A 1 94 ? 20.538 -1.037 -21.005 1.00 97.00 94 GLY A CA 1
ATOM 726 C C . GLY A 1 94 ? 19.466 0.027 -20.762 1.00 97.00 94 GLY A C 1
ATOM 727 O O . GLY A 1 94 ? 19.813 1.198 -20.642 1.00 97.00 94 GLY A O 1
ATOM 728 N N . LEU A 1 95 ? 18.186 -0.351 -20.669 1.00 97.44 95 LEU A N 1
ATOM 729 C CA . LEU A 1 95 ? 17.113 0.592 -20.344 1.00 97.44 95 LEU A CA 1
ATOM 730 C C . LEU A 1 95 ? 17.201 1.029 -18.877 1.00 97.44 95 LEU A C 1
ATOM 732 O O . LEU A 1 95 ? 17.550 0.235 -17.997 1.00 97.44 95 LEU A O 1
ATOM 736 N N . SER A 1 96 ? 16.810 2.274 -18.596 1.00 97.69 96 SER A N 1
ATOM 737 C CA . SER A 1 96 ? 16.532 2.683 -17.220 1.00 97.69 96 SER A CA 1
ATOM 738 C C . SER A 1 96 ? 15.303 1.936 -16.683 1.00 97.69 96 SER A C 1
ATOM 740 O O . SER A 1 96 ? 14.505 1.390 -17.445 1.00 97.69 96 SER A O 1
ATOM 742 N N . VAL A 1 97 ? 15.114 1.909 -15.360 1.00 96.38 97 VAL A N 1
ATOM 743 C CA . VAL A 1 97 ? 13.906 1.307 -14.761 1.00 96.38 97 VAL A CA 1
ATOM 744 C C . VAL A 1 97 ? 12.641 2.004 -15.268 1.00 96.38 97 VAL A C 1
ATOM 746 O O . VAL A 1 97 ? 11.659 1.333 -15.570 1.00 96.38 97 VAL A O 1
ATOM 749 N N . ALA A 1 98 ? 12.672 3.332 -15.408 1.00 96.88 98 ALA A N 1
ATOM 750 C CA . ALA A 1 98 ? 11.534 4.100 -15.901 1.00 96.88 98 ALA A CA 1
ATOM 751 C C . ALA A 1 98 ? 11.214 3.771 -17.368 1.00 96.88 98 ALA A C 1
ATOM 753 O O . ALA A 1 98 ? 10.048 3.561 -17.706 1.00 96.88 98 ALA A O 1
ATOM 754 N N . ASP A 1 99 ? 12.236 3.645 -18.219 1.00 97.50 99 ASP A N 1
ATOM 755 C CA . ASP A 1 99 ? 12.048 3.265 -19.624 1.00 97.50 99 ASP A CA 1
ATOM 756 C C . ASP A 1 99 ? 11.557 1.822 -19.745 1.00 97.50 99 ASP A C 1
ATOM 758 O O . ASP A 1 99 ? 10.651 1.541 -20.521 1.00 97.50 99 ASP A O 1
ATOM 762 N N . ALA A 1 100 ? 12.098 0.908 -18.935 1.00 97.75 100 ALA A N 1
ATOM 763 C CA . ALA A 1 100 ? 11.661 -0.483 -18.885 1.00 97.75 100 ALA A CA 1
ATOM 764 C C . ALA A 1 100 ? 10.188 -0.614 -18.468 1.00 97.75 100 ALA A C 1
ATOM 766 O O . ALA A 1 100 ? 9.452 -1.406 -19.050 1.00 97.75 100 ALA A O 1
ATOM 767 N N . ILE A 1 101 ? 9.74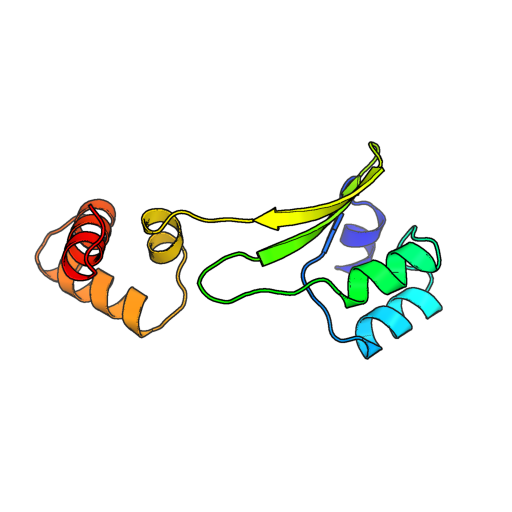3 0.161 -17.475 1.00 97.19 101 ILE A N 1
ATOM 768 C CA . ILE A 1 101 ? 8.333 0.187 -17.067 1.00 97.19 101 ILE A CA 1
ATOM 769 C C . ILE A 1 101 ? 7.471 0.769 -18.188 1.00 97.19 101 ILE A C 1
ATOM 771 O O . ILE A 1 101 ? 6.434 0.194 -18.507 1.00 97.19 101 ILE A O 1
ATOM 775 N N . SER A 1 102 ? 7.902 1.868 -18.809 1.00 96.69 102 SER A N 1
ATOM 776 C CA . SER A 1 102 ? 7.166 2.506 -19.907 1.00 96.69 102 SER A CA 1
ATOM 777 C C . SER A 1 102 ? 7.014 1.573 -21.111 1.00 96.69 102 SER A C 1
ATOM 779 O O . SER A 1 102 ? 5.936 1.483 -21.690 1.00 96.69 102 SER A O 1
ATOM 781 N N . GLU A 1 103 ? 8.065 0.829 -21.458 1.00 96.31 103 GLU A N 1
ATOM 782 C CA . GLU A 1 103 ? 8.027 -0.186 -22.514 1.00 96.31 103 GLU A CA 1
ATOM 783 C C . GLU A 1 103 ? 7.065 -1.326 -22.158 1.00 96.31 103 GLU A C 1
ATOM 785 O O . GLU A 1 103 ? 6.191 -1.678 -22.946 1.00 96.31 103 GLU A O 1
ATOM 790 N N . LEU A 1 104 ? 7.147 -1.847 -20.930 1.00 96.00 104 LEU A N 1
ATOM 791 C CA . LEU A 1 104 ? 6.269 -2.918 -20.457 1.00 96.00 104 LEU A CA 1
ATOM 792 C C . LEU A 1 104 ? 4.791 -2.495 -20.417 1.00 96.00 104 LEU A C 1
ATOM 794 O O . LEU A 1 104 ? 3.900 -3.318 -20.627 1.00 96.00 104 LEU A O 1
ATOM 798 N N . LEU A 1 105 ? 4.512 -1.222 -20.137 1.00 95.88 105 LEU A N 1
ATOM 799 C CA . LEU A 1 105 ? 3.163 -0.665 -20.202 1.00 95.88 105 LEU A CA 1
ATOM 800 C C . LEU A 1 105 ? 2.636 -0.627 -21.637 1.00 95.88 105 LEU A C 1
ATOM 802 O O . LEU A 1 105 ? 1.515 -1.084 -21.865 1.00 95.88 105 LEU A O 1
ATOM 806 N N . LYS A 1 106 ? 3.453 -0.186 -22.601 1.00 95.50 106 LYS A N 1
ATOM 807 C CA . LYS A 1 106 ? 3.097 -0.219 -24.028 1.00 95.50 106 LYS A CA 1
ATOM 808 C C . LYS A 1 106 ? 2.820 -1.641 -24.509 1.00 95.50 106 LYS A C 1
ATOM 810 O O . LYS A 1 106 ? 1.802 -1.880 -25.151 1.00 95.50 106 LYS A O 1
ATOM 815 N N . GLU A 1 107 ? 3.666 -2.606 -24.135 1.00 93.88 107 GLU A N 1
ATOM 816 C CA . GLU A 1 107 ? 3.457 -4.032 -24.440 1.00 93.88 107 GLU A CA 1
ATOM 817 C C . GLU A 1 107 ? 2.124 -4.563 -23.880 1.00 93.88 107 GLU A C 1
ATOM 819 O O . GLU A 1 107 ? 1.506 -5.453 -24.463 1.00 93.88 107 GLU A O 1
ATOM 824 N N . ARG A 1 108 ? 1.658 -4.004 -22.756 1.00 93.00 108 ARG A N 1
ATOM 825 C CA . ARG A 1 108 ? 0.384 -4.348 -22.104 1.00 93.00 108 ARG A CA 1
ATOM 826 C C . ARG A 1 108 ? -0.813 -3.533 -22.614 1.00 93.00 108 ARG A C 1
ATOM 828 O O . ARG A 1 108 ? -1.907 -3.701 -22.079 1.00 93.00 108 ARG A O 1
ATOM 835 N N . GLY A 1 109 ? -0.628 -2.688 -23.630 1.00 92.56 109 GLY A N 1
ATOM 836 C CA . GLY A 1 109 ? -1.696 -1.898 -24.249 1.00 92.56 109 GLY A CA 1
ATOM 837 C C . GLY A 1 109 ? -2.094 -0.640 -23.476 1.00 92.56 109 GLY A C 1
ATOM 838 O O . GLY A 1 109 ? -3.210 -0.157 -23.651 1.00 92.56 109 GLY A O 1
ATOM 839 N N . TYR A 1 110 ? -1.217 -0.126 -22.611 1.00 87.69 110 TYR A N 1
ATOM 840 C CA . TYR A 1 110 ? -1.374 1.203 -22.023 1.00 87.69 110 TYR A CA 1
ATOM 841 C C . TYR A 1 110 ? -0.737 2.249 -22.953 1.00 87.69 110 TYR A C 1
ATOM 843 O O . TYR A 1 110 ? 0.358 2.011 -23.468 1.00 87.69 110 TYR A O 1
ATOM 851 N N . GLU A 1 111 ? -1.434 3.368 -23.179 1.00 69.25 111 GLU A N 1
ATOM 852 C CA . GLU A 1 111 ? -0.934 4.522 -23.95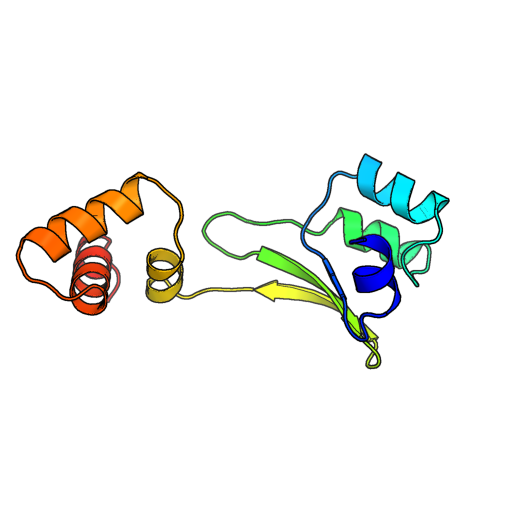4 1.00 69.25 111 GLU A CA 1
ATOM 853 C C . GLU A 1 111 ? 0.124 5.332 -23.192 1.00 69.25 111 GLU A C 1
ATOM 855 O O . GLU A 1 111 ? -0.047 5.531 -21.964 1.00 69.25 111 GLU A O 1
#

Foldseek 3Di:
DVLVVQQPDQKDKDFADDLVVLVVCVVVVSDPDDPVLSVQSNVFAADPPAWGWIWMDHPVHTDIDTDGDDQLVCLVPDPPPVSVVQLVVVVVVVDDSSRSSVVVCVVVVHD

Sequence (111 aa):
TGKAIAENSANMYLLGQKAETINALKKEGRLPLGEGGYEYLKTVHTVTGVYSEIFFITEMGTGIGRLIVDPFHKLLYSSRAEDVNAIKQLTRKGLSVADAISELLKERGYE